Protein AF-A0ABD0QJT7-F1 (afdb_monomer)

Structure (mmCIF, N/CA/C/O backbone):
data_AF-A0ABD0QJT7-F1
#
_entry.id   AF-A0ABD0QJT7-F1
#
loop_
_atom_site.group_PDB
_atom_site.id
_atom_site.type_symbol
_atom_site.label_atom_id
_atom_site.label_alt_id
_atom_site.label_comp_id
_atom_site.label_asym_id
_atom_site.label_entity_id
_atom_site.label_seq_id
_atom_site.pdbx_PDB_ins_code
_atom_site.Cartn_x
_atom_site.Cartn_y
_atom_site.Cartn_z
_atom_site.occupancy
_atom_site.B_iso_or_equiv
_atom_site.auth_seq_id
_atom_site.auth_comp_id
_atom_si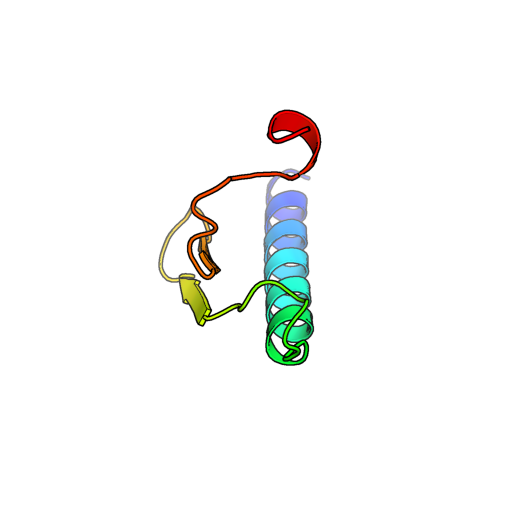te.auth_asym_id
_atom_site.auth_atom_id
_atom_site.pdbx_PDB_model_num
ATOM 1 N N . THR A 1 1 ? 12.841 10.124 -20.743 1.00 59.69 1 THR A N 1
ATOM 2 C CA . THR A 1 1 ? 12.224 11.245 -20.004 1.00 59.69 1 THR A CA 1
ATOM 3 C C . THR A 1 1 ? 10.770 11.069 -19.561 1.00 59.69 1 THR A C 1
ATOM 5 O O . THR A 1 1 ? 10.474 11.557 -18.487 1.00 59.69 1 THR A O 1
ATOM 8 N N . LEU A 1 2 ? 9.867 10.337 -20.237 1.00 64.00 2 LEU A N 1
ATOM 9 C CA . LEU A 1 2 ? 8.579 9.898 -19.622 1.00 64.00 2 LEU A CA 1
ATOM 10 C C . LEU A 1 2 ? 8.601 8.423 -19.189 1.00 64.00 2 LEU A C 1
ATOM 12 O O . LEU A 1 2 ? 8.190 8.085 -18.085 1.00 64.00 2 LEU A O 1
ATOM 16 N N . LYS A 1 3 ? 9.175 7.550 -20.028 1.00 64.62 3 LYS A N 1
ATOM 17 C CA . LYS A 1 3 ? 9.375 6.127 -19.705 1.00 64.62 3 LYS A CA 1
ATOM 18 C C . LYS A 1 3 ? 10.236 5.923 -18.454 1.00 64.62 3 LY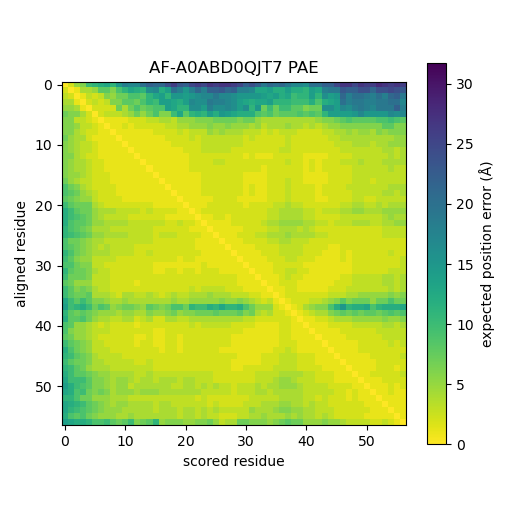S A C 1
ATOM 20 O O . LYS A 1 3 ? 9.887 5.132 -17.599 1.00 64.62 3 LYS A O 1
ATOM 25 N N . GLU A 1 4 ? 11.313 6.692 -18.305 1.00 68.69 4 GLU A N 1
ATOM 26 C CA . GLU A 1 4 ? 12.182 6.630 -17.117 1.00 68.69 4 GLU A CA 1
ATOM 27 C C . GLU A 1 4 ? 11.457 7.043 -15.831 1.00 68.69 4 GLU A C 1
ATOM 29 O O . GLU A 1 4 ? 11.678 6.437 -14.790 1.00 68.69 4 GLU A O 1
ATOM 34 N N . ALA A 1 5 ? 10.561 8.034 -15.900 1.00 70.94 5 ALA A N 1
ATOM 35 C CA . ALA A 1 5 ? 9.741 8.425 -14.756 1.00 70.94 5 ALA A CA 1
ATOM 36 C C . ALA A 1 5 ? 8.779 7.294 -14.349 1.00 70.94 5 ALA A C 1
ATOM 38 O O . ALA A 1 5 ? 8.621 7.027 -13.162 1.00 70.94 5 A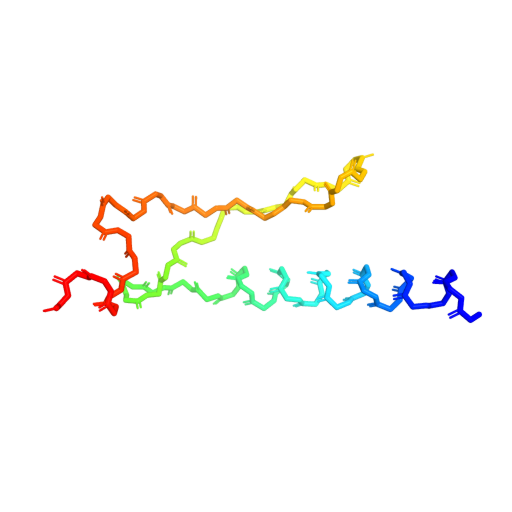LA A O 1
ATOM 39 N N . SER A 1 6 ? 8.211 6.580 -15.329 1.00 81.44 6 SER A N 1
ATOM 40 C CA . SER A 1 6 ? 7.369 5.399 -15.094 1.00 81.44 6 SER A CA 1
ATOM 41 C C . SER A 1 6 ? 8.145 4.222 -14.492 1.00 81.44 6 SER A C 1
ATOM 43 O O . SER A 1 6 ? 7.633 3.541 -13.608 1.00 81.44 6 SER A O 1
ATOM 45 N N . GLU A 1 7 ? 9.377 3.978 -14.942 1.00 88.12 7 GLU A N 1
ATOM 46 C CA . GLU A 1 7 ? 10.233 2.923 -14.382 1.00 88.12 7 GLU A CA 1
ATOM 47 C C . GLU A 1 7 ? 10.670 3.241 -12.950 1.00 88.12 7 GLU A C 1
ATOM 49 O O . GLU A 1 7 ? 10.702 2.357 -12.094 1.00 88.12 7 GLU A O 1
ATOM 54 N N . ASN A 1 8 ? 10.974 4.509 -12.660 1.00 92.44 8 ASN A N 1
ATOM 55 C CA . ASN A 1 8 ? 11.275 4.938 -11.298 1.00 92.44 8 ASN A CA 1
ATOM 56 C C . ASN A 1 8 ? 10.048 4.795 -10.390 1.00 92.44 8 ASN A C 1
ATOM 58 O O . ASN A 1 8 ? 10.172 4.223 -9.314 1.00 92.44 8 ASN A O 1
ATOM 62 N N . ALA A 1 9 ? 8.859 5.186 -10.858 1.00 90.75 9 ALA A N 1
ATOM 63 C CA . ALA A 1 9 ? 7.620 4.996 -10.104 1.00 90.75 9 ALA A CA 1
ATOM 64 C C . ALA A 1 9 ? 7.338 3.512 -9.800 1.00 90.75 9 ALA A C 1
ATOM 66 O O . ALA A 1 9 ? 6.946 3.175 -8.685 1.00 90.75 9 ALA A O 1
ATOM 67 N N . ARG A 1 10 ? 7.599 2.606 -10.754 1.00 92.69 10 ARG A N 1
ATOM 68 C CA . ARG A 1 10 ? 7.518 1.149 -10.537 1.00 92.69 10 ARG A CA 1
ATOM 69 C C . ARG A 1 10 ? 8.496 0.675 -9.458 1.00 92.69 10 ARG A C 1
ATOM 71 O O . ARG A 1 10 ? 8.118 -0.116 -8.597 1.00 92.69 10 ARG A O 1
ATOM 78 N N . LYS A 1 11 ? 9.740 1.164 -9.468 1.00 94.75 11 LYS A N 1
ATOM 79 C CA . LYS A 1 11 ? 10.739 0.835 -8.432 1.00 94.75 11 LYS A CA 1
ATOM 80 C C . LYS A 1 11 ? 10.333 1.346 -7.054 1.00 94.75 11 LYS A C 1
ATOM 82 O O . LYS A 1 11 ? 10.498 0.621 -6.076 1.00 94.75 11 LYS A O 1
ATOM 87 N N . ASP A 1 12 ? 9.811 2.564 -6.983 1.00 95.62 12 ASP A N 1
ATOM 88 C CA . ASP A 1 12 ? 9.356 3.160 -5.729 1.00 95.62 12 ASP A CA 1
ATOM 89 C C . ASP A 1 12 ? 8.149 2.394 -5.170 1.00 95.62 12 ASP A C 1
ATOM 91 O O . ASP A 1 12 ? 8.144 2.058 -3.989 1.00 95.62 12 ASP A O 1
ATOM 95 N N . PHE A 1 13 ? 7.208 1.988 -6.033 1.00 95.69 13 PHE A N 1
ATOM 96 C CA . PHE A 1 13 ? 6.084 1.124 -5.662 1.00 95.69 13 PHE A CA 1
ATOM 97 C C . PHE A 1 13 ? 6.546 -0.207 -5.047 1.00 95.69 13 PHE A C 1
ATOM 99 O O . PHE A 1 13 ? 6.055 -0.610 -3.993 1.00 95.69 13 PHE A O 1
ATOM 106 N N . HIS A 1 14 ? 7.513 -0.886 -5.677 1.00 95.44 14 HIS A N 1
ATOM 107 C CA . HIS A 1 14 ? 8.061 -2.137 -5.141 1.00 95.44 14 HIS A CA 1
ATOM 108 C C . HIS A 1 14 ? 8.757 -1.932 -3.794 1.00 95.44 14 HIS A C 1
ATOM 110 O O . HIS A 1 14 ? 8.530 -2.708 -2.868 1.00 95.44 14 HIS A O 1
ATOM 116 N N . ARG A 1 15 ? 9.555 -0.866 -3.664 1.00 96.62 15 ARG A N 1
ATOM 117 C CA . ARG A 1 15 ? 10.231 -0.533 -2.405 1.00 96.62 15 ARG A CA 1
ATOM 118 C C . ARG A 1 15 ? 9.229 -0.283 -1.280 1.00 96.62 15 ARG A C 1
ATOM 120 O O . ARG A 1 15 ? 9.434 -0.747 -0.163 1.00 96.62 15 ARG A O 1
ATOM 127 N N . GLU A 1 16 ? 8.162 0.454 -1.558 1.00 96.81 16 GLU A N 1
ATOM 128 C CA . GLU A 1 16 ? 7.127 0.741 -0.568 1.00 96.81 16 GLU A CA 1
ATOM 129 C C . GLU A 1 16 ? 6.385 -0.535 -0.148 1.00 96.81 16 GLU A C 1
ATOM 131 O O . GLU A 1 16 ? 6.217 -0.772 1.047 1.00 96.81 16 GLU A O 1
ATOM 136 N N . ALA A 1 17 ? 6.045 -1.414 -1.095 1.00 96.69 17 ALA A N 1
ATOM 137 C CA . ALA A 1 17 ? 5.441 -2.711 -0.791 1.00 96.69 17 ALA A CA 1
ATOM 138 C C . AL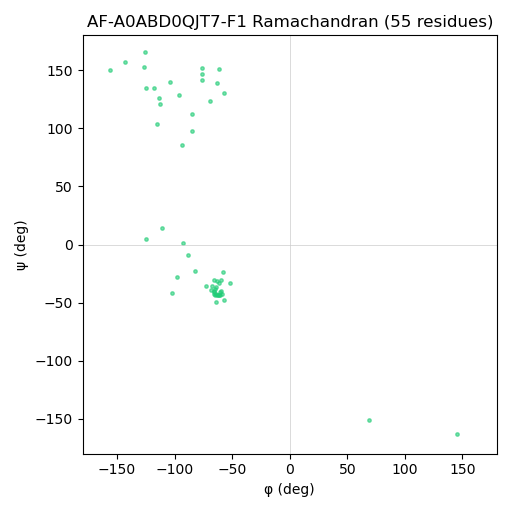A A 1 17 ? 6.344 -3.602 0.088 1.00 96.69 17 ALA A C 1
ATOM 140 O O . ALA A 1 17 ? 5.860 -4.237 1.030 1.00 96.69 17 ALA A O 1
ATOM 141 N N . GLU A 1 18 ? 7.656 -3.633 -0.173 1.00 96.50 18 GLU A N 1
ATOM 142 C CA . GLU A 1 18 ? 8.630 -4.358 0.658 1.00 96.50 18 GLU A CA 1
ATOM 143 C C . GLU A 1 18 ? 8.688 -3.806 2.088 1.00 96.50 18 GLU A C 1
ATOM 145 O O . GLU A 1 18 ? 8.696 -4.573 3.053 1.00 96.50 18 GLU A O 1
ATOM 150 N N . LEU A 1 19 ? 8.687 -2.480 2.245 1.00 96.69 19 LEU A N 1
ATOM 151 C CA . LEU A 1 19 ? 8.668 -1.847 3.564 1.00 96.69 19 LEU A CA 1
ATOM 152 C C . LEU A 1 19 ? 7.373 -2.176 4.317 1.00 96.69 19 LEU A C 1
ATOM 154 O O . LEU A 1 19 ? 7.440 -2.642 5.453 1.00 96.69 19 LEU A O 1
ATOM 158 N N . LEU A 1 20 ? 6.214 -2.010 3.673 1.00 97.38 20 LEU A N 1
ATOM 159 C CA . LEU A 1 20 ? 4.899 -2.278 4.266 1.00 97.38 20 LEU A CA 1
ATOM 160 C C . LEU A 1 20 ? 4.727 -3.742 4.688 1.00 97.38 20 LEU A C 1
ATOM 162 O O . LEU A 1 20 ? 4.112 -4.010 5.716 1.00 97.38 20 LEU A O 1
ATOM 166 N N . THR A 1 21 ? 5.326 -4.688 3.958 1.00 95.00 21 THR A N 1
ATOM 167 C CA . THR A 1 21 ? 5.293 -6.122 4.309 1.00 95.00 21 THR A CA 1
ATOM 168 C C . THR A 1 21 ? 5.910 -6.403 5.685 1.00 95.00 21 THR A C 1
ATOM 170 O O . THR A 1 21 ? 5.480 -7.322 6.382 1.00 95.00 21 THR A O 1
ATOM 173 N N . ASN A 1 22 ? 6.895 -5.600 6.099 1.00 95.12 22 ASN A N 1
ATOM 174 C CA . ASN A 1 22 ? 7.582 -5.750 7.383 1.00 95.12 22 ASN A CA 1
ATOM 175 C C . ASN A 1 22 ? 6.902 -4.985 8.535 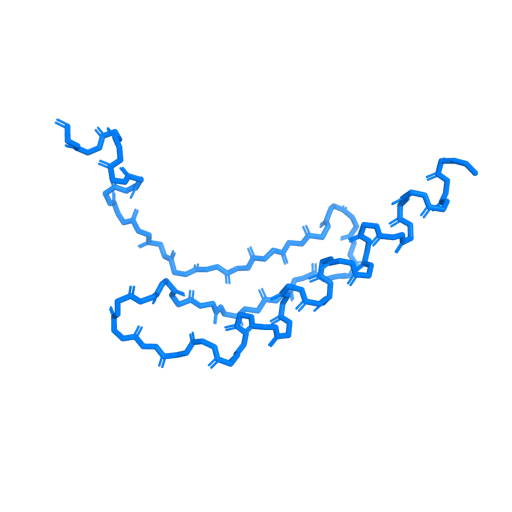1.00 95.12 22 ASN A C 1
ATOM 177 O O . ASN A 1 22 ? 7.288 -5.153 9.693 1.00 95.12 22 ASN A O 1
ATOM 181 N N . LEU A 1 23 ? 5.907 -4.141 8.248 1.00 95.00 23 LEU A N 1
ATOM 182 C CA . LEU A 1 23 ? 5.211 -3.335 9.249 1.00 95.00 23 LEU A CA 1
ATOM 183 C C . LEU A 1 23 ? 3.956 -4.061 9.747 1.00 95.00 23 LEU A C 1
ATOM 185 O O . LEU A 1 23 ? 2.853 -3.835 9.260 1.00 95.00 23 LEU A O 1
ATOM 189 N N . GLN A 1 24 ? 4.129 -4.929 10.745 1.00 94.69 24 GLN A N 1
ATOM 190 C CA . GLN A 1 24 ? 3.030 -5.659 11.386 1.00 94.69 24 GLN A CA 1
ATOM 191 C C . GLN A 1 24 ? 2.890 -5.233 12.852 1.00 94.69 24 GLN A C 1
ATOM 193 O O . GLN A 1 24 ? 3.692 -5.618 13.702 1.00 94.69 24 GLN A O 1
ATOM 198 N N . HIS A 1 25 ? 1.884 -4.406 13.147 1.00 97.31 25 HIS A N 1
ATOM 199 C CA . HIS A 1 25 ? 1.595 -3.902 14.492 1.00 97.31 25 HIS A CA 1
ATOM 200 C C . HIS A 1 25 ? 0.120 -3.486 14.611 1.00 97.31 25 HIS A C 1
ATOM 202 O O . HIS A 1 25 ? -0.448 -2.999 13.643 1.00 97.31 25 HIS A O 1
ATOM 208 N N . GLU A 1 26 ? -0.477 -3.579 15.804 1.00 96.62 26 GLU A N 1
ATOM 209 C CA . GLU A 1 26 ? -1.903 -3.271 16.065 1.00 96.62 26 GLU A CA 1
ATOM 210 C C . GLU A 1 26 ? -2.332 -1.838 15.683 1.00 96.62 26 GLU A C 1
ATOM 212 O O . GLU A 1 26 ? -3.503 -1.560 15.450 1.00 96.62 26 GLU A O 1
ATOM 217 N N . HIS A 1 27 ? -1.384 -0.906 15.627 1.00 96.69 27 HIS A N 1
ATOM 218 C CA . HIS A 1 27 ? -1.631 0.516 15.339 1.00 96.69 27 HIS A CA 1
ATOM 219 C C . HIS A 1 27 ? -1.086 0.967 13.980 1.00 96.69 27 HIS A C 1
ATOM 221 O O . HIS A 1 27 ? -0.953 2.165 13.731 1.00 96.69 27 HIS A O 1
ATOM 227 N N . ILE A 1 28 ? -0.732 0.017 13.116 1.00 96.56 28 ILE A N 1
ATOM 228 C CA . ILE A 1 28 ? -0.346 0.267 11.730 1.00 96.56 28 ILE A CA 1
ATOM 229 C C . ILE A 1 28 ? -1.365 -0.449 10.851 1.00 96.56 28 ILE A C 1
ATOM 231 O O . ILE A 1 28 ? -1.708 -1.594 11.121 1.00 96.56 28 ILE A O 1
ATOM 235 N N . VAL A 1 29 ? -1.843 0.229 9.806 1.00 96.56 29 VAL A N 1
ATOM 236 C CA . VAL A 1 29 ? -2.788 -0.366 8.858 1.00 96.56 29 VAL A CA 1
ATOM 237 C C . VAL A 1 29 ? -2.201 -1.637 8.244 1.00 96.56 29 VAL A C 1
ATOM 239 O O . VAL A 1 29 ? -1.073 -1.654 7.748 1.00 96.56 29 VAL A O 1
ATOM 242 N N . THR A 1 30 ? -2.981 -2.705 8.271 1.00 97.12 30 THR A N 1
ATOM 243 C CA . THR A 1 30 ? -2.586 -4.012 7.767 1.00 97.12 30 THR A CA 1
ATOM 244 C C . THR A 1 30 ? -2.480 -3.970 6.248 1.00 97.12 30 THR A C 1
ATOM 246 O O . THR A 1 30 ? -3.444 -3.658 5.543 1.00 97.12 30 THR A O 1
ATOM 249 N N . PHE A 1 31 ? -1.303 -4.323 5.742 1.00 98.19 31 PHE A N 1
ATOM 250 C CA . PHE A 1 31 ? -1.030 -4.478 4.321 1.00 98.19 31 PHE A CA 1
ATOM 251 C C . PHE A 1 31 ? -1.168 -5.948 3.907 1.00 98.19 31 PHE A C 1
ATOM 253 O O . PHE A 1 31 ? -0.564 -6.828 4.519 1.00 98.19 31 PHE A O 1
ATOM 260 N N . TYR A 1 32 ? -1.953 -6.221 2.862 1.00 97.12 32 TYR A N 1
ATOM 261 C CA . TYR A 1 32 ? -2.183 -7.583 2.363 1.00 97.12 32 TYR A CA 1
ATOM 262 C C . TYR A 1 32 ? -1.305 -7.950 1.167 1.00 97.12 32 TYR A C 1
ATOM 264 O O . TYR A 1 32 ? -1.020 -9.130 0.969 1.00 97.12 32 TYR A O 1
ATOM 272 N N . GLY A 1 33 ? -0.882 -6.974 0.362 1.00 96.88 33 GLY A N 1
ATOM 273 C CA . GLY A 1 33 ? -0.016 -7.224 -0.789 1.00 96.88 33 GLY A CA 1
ATOM 274 C C . GLY A 1 33 ? -0.289 -6.311 -1.978 1.00 96.88 33 GLY A C 1
ATOM 275 O O . GLY A 1 33 ? -0.938 -5.270 -1.861 1.00 96.88 33 GLY A O 1
ATOM 276 N N . VAL A 1 34 ? 0.220 -6.721 -3.142 1.00 97.12 34 VAL A N 1
ATOM 277 C CA . VAL A 1 34 ? 0.144 -5.959 -4.395 1.00 97.12 34 VAL A CA 1
ATOM 278 C C . VAL A 1 34 ? -0.450 -6.767 -5.544 1.00 97.12 34 VAL A C 1
ATOM 280 O O . VAL A 1 34 ? -0.286 -7.983 -5.605 1.00 97.12 34 VAL A O 1
ATOM 283 N N . CYS A 1 35 ? -1.069 -6.073 -6.499 1.00 95.44 35 CYS A N 1
ATOM 284 C CA . CYS A 1 35 ? -1.358 -6.586 -7.836 1.00 95.44 35 CYS A CA 1
ATOM 285 C C . CYS A 1 35 ? -0.516 -5.809 -8.858 1.00 95.44 35 CYS A C 1
ATOM 287 O O . CYS A 1 35 ? -0.614 -4.583 -8.939 1.00 95.44 35 CYS A O 1
ATOM 289 N N . VAL A 1 36 ? 0.329 -6.525 -9.609 1.00 93.19 36 VAL A N 1
ATOM 290 C CA . VAL A 1 36 ? 1.297 -5.945 -10.565 1.00 93.19 36 VAL A CA 1
ATOM 291 C C . VAL A 1 36 ? 1.154 -6.496 -11.988 1.00 93.19 36 VAL A C 1
ATOM 293 O O . VAL A 1 36 ? 1.964 -6.171 -12.853 1.00 93.19 36 VAL A O 1
ATOM 296 N N . GLU A 1 37 ? 0.142 -7.333 -12.237 1.00 89.56 37 GLU A N 1
ATOM 297 C CA . GLU A 1 37 ? -0.082 -7.975 -13.543 1.00 89.56 37 GLU A CA 1
ATOM 298 C C . GLU A 1 37 ? -0.440 -6.968 -14.642 1.00 89.56 37 GLU A C 1
ATOM 300 O O . GLU A 1 37 ? -0.099 -7.164 -15.808 1.00 89.56 37 GLU A O 1
ATOM 305 N N . SER A 1 38 ? -1.098 -5.870 -14.275 1.00 84.50 38 SER A N 1
ATOM 306 C CA . SER A 1 38 ? -1.524 -4.818 -15.193 1.00 84.50 38 SER A CA 1
ATOM 307 C C . SER A 1 38 ? -1.388 -3.442 -14.556 1.00 84.50 38 SER A C 1
ATOM 309 O O . SER A 1 38 ? -1.430 -3.316 -13.335 1.00 84.50 38 SER A O 1
ATOM 311 N N . ASP A 1 39 ? -1.278 -2.406 -15.386 1.00 86.62 39 ASP A N 1
ATOM 312 C CA . ASP A 1 39 ? -1.445 -1.030 -14.926 1.00 86.62 39 ASP A CA 1
ATOM 313 C C . ASP A 1 39 ? -2.940 -0.707 -14.705 1.00 86.62 39 ASP A C 1
ATOM 315 O O . ASP A 1 39 ? -3.775 -1.112 -15.520 1.00 86.62 39 ASP A 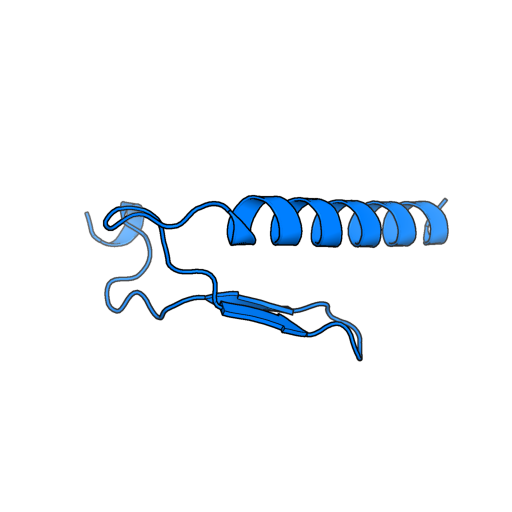O 1
ATOM 319 N N . PRO A 1 40 ? -3.294 0.055 -13.653 1.00 91.38 40 PRO A N 1
ATOM 320 C CA . PRO A 1 40 ? -2.390 0.606 -12.643 1.00 91.38 40 PRO A CA 1
ATOM 321 C C . PRO A 1 40 ? -1.928 -0.459 -11.639 1.00 91.38 40 PRO A C 1
ATOM 323 O O . PRO A 1 40 ? -2.665 -1.391 -11.338 1.00 91.38 40 PRO A O 1
ATOM 326 N N . LEU A 1 41 ? -0.732 -0.276 -11.076 1.00 94.06 41 LEU A N 1
ATOM 327 C CA . LEU A 1 41 ? -0.273 -1.068 -9.932 1.00 94.06 41 LEU A CA 1
ATOM 328 C C . LEU A 1 41 ? -1.181 -0.811 -8.723 1.00 94.06 41 LEU A C 1
ATOM 330 O O . LEU A 1 41 ? -1.552 0.335 -8.457 1.00 94.06 41 LEU A O 1
ATOM 334 N N . ILE A 1 42 ? -1.520 -1.861 -7.977 1.00 95.81 42 ILE A N 1
ATOM 335 C CA . ILE A 1 42 ? -2.489 -1.782 -6.874 1.00 95.81 42 ILE A CA 1
ATOM 336 C C . ILE A 1 42 ? -1.854 -2.295 -5.586 1.00 95.81 42 ILE A C 1
ATOM 338 O O . ILE A 1 42 ? -1.255 -3.367 -5.584 1.00 95.81 42 ILE A O 1
ATOM 342 N N . MET A 1 43 ? -2.041 -1.563 -4.487 1.00 97.25 43 MET A N 1
ATOM 343 C CA . MET A 1 43 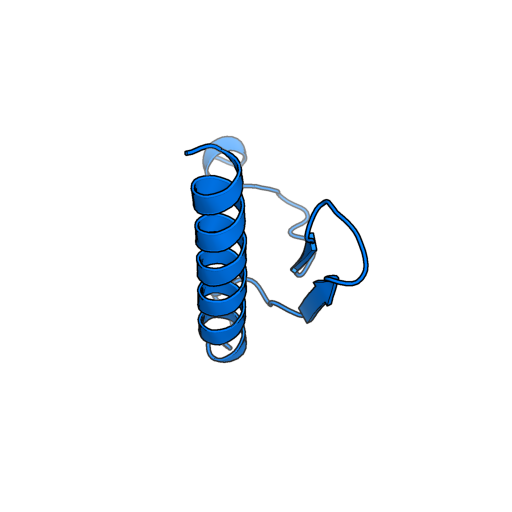? -1.782 -2.032 -3.124 1.00 97.25 43 MET A CA 1
ATOM 344 C C . MET A 1 43 ? -3.100 -2.351 -2.425 1.00 97.25 43 MET A C 1
ATOM 346 O O . MET A 1 43 ? -4.077 -1.612 -2.563 1.00 97.25 43 MET A O 1
ATOM 350 N N . VAL A 1 44 ? -3.124 -3.441 -1.666 1.00 97.31 44 VAL A N 1
ATOM 351 C CA . VAL A 1 44 ? -4.315 -3.914 -0.961 1.00 97.31 44 VAL A CA 1
ATOM 352 C C . VAL A 1 44 ? -4.084 -3.801 0.544 1.00 97.31 44 VAL A C 1
ATOM 354 O O . VAL A 1 44 ? -3.107 -4.333 1.068 1.00 97.31 44 VAL A O 1
ATOM 357 N N . PHE A 1 45 ? -5.001 -3.121 1.230 1.00 97.81 45 PHE A N 1
ATOM 358 C CA . PHE A 1 45 ? -4.963 -2.866 2.672 1.00 97.81 45 PHE A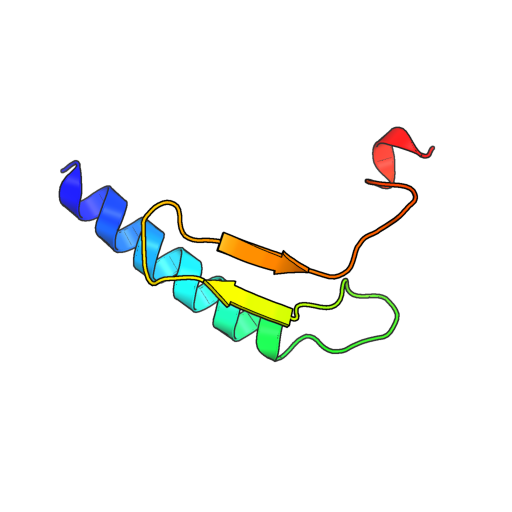 CA 1
ATOM 359 C C . PHE A 1 45 ? -6.252 -3.335 3.344 1.00 97.81 45 PHE A C 1
ATOM 361 O O . PHE A 1 45 ? -7.265 -3.568 2.674 1.00 97.81 45 PHE A O 1
ATOM 368 N N . GLU A 1 46 ? -6.233 -3.428 4.671 1.00 97.12 46 GLU A N 1
ATOM 369 C CA . GLU A 1 46 ? -7.465 -3.559 5.441 1.00 97.12 46 GLU A CA 1
ATOM 370 C C . GLU A 1 46 ? -8.393 -2.357 5.252 1.00 97.12 46 GLU A C 1
ATOM 372 O O . GLU A 1 46 ? -7.980 -1.220 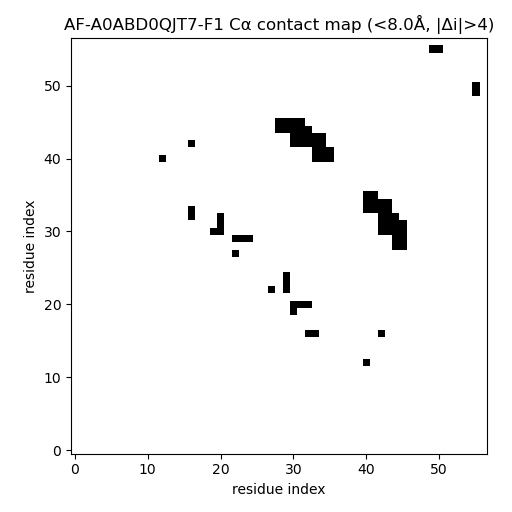5.002 1.00 97.12 46 GLU A O 1
ATOM 377 N N . TYR A 1 47 ? -9.689 -2.619 5.381 1.00 97.50 47 TYR A N 1
ATOM 378 C CA . TYR A 1 47 ? -10.691 -1.579 5.262 1.00 97.50 47 TYR A CA 1
ATOM 379 C C . TYR A 1 47 ? -10.896 -0.855 6.595 1.00 97.50 47 TYR A C 1
ATOM 381 O O . TYR A 1 47 ? -11.483 -1.390 7.537 1.00 97.50 47 TYR A O 1
ATOM 389 N N . MET A 1 48 ? -10.498 0.414 6.635 1.00 97.50 48 MET A N 1
ATOM 390 C CA . MET A 1 48 ? -10.743 1.303 7.768 1.00 97.50 48 MET A CA 1
ATOM 391 C C . MET A 1 48 ? -12.139 1.929 7.653 1.00 97.50 48 MET A C 1
ATOM 393 O O . MET A 1 48 ? -12.328 2.933 6.965 1.00 97.50 48 MET A O 1
ATOM 397 N N . LYS A 1 49 ? -13.133 1.355 8.347 1.00 97.12 49 LYS A N 1
ATOM 398 C CA . LYS A 1 49 ? -14.555 1.772 8.282 1.00 97.12 49 LYS A CA 1
ATOM 399 C C . LYS A 1 49 ? -14.793 3.271 8.502 1.00 97.12 49 LYS A C 1
ATOM 401 O O . LYS A 1 49 ? -15.731 3.830 7.940 1.00 97.12 49 LYS A O 1
ATOM 406 N N . HIS A 1 50 ? -13.975 3.908 9.334 1.00 97.06 50 HIS A N 1
ATOM 407 C CA . HIS A 1 50 ? -14.112 5.323 9.684 1.00 97.06 50 HIS A CA 1
ATOM 408 C C . HIS A 1 50 ? -13.283 6.263 8.798 1.00 97.06 50 HIS A C 1
ATOM 410 O O . HIS A 1 50 ? -13.349 7.474 8.979 1.00 97.06 50 HIS A O 1
ATOM 416 N N . GLY A 1 51 ? -12.566 5.724 7.809 1.00 95.62 51 GLY A N 1
ATOM 417 C CA . GLY A 1 51 ? -11.749 6.506 6.891 1.00 95.62 51 GLY A CA 1
ATOM 418 C C . GLY A 1 51 ? -10.526 7.127 7.564 1.00 95.62 51 GLY A C 1
ATOM 419 O O . GLY A 1 51 ? -9.965 6.571 8.508 1.00 95.62 51 GLY A O 1
ATOM 420 N N . ASP A 1 52 ? -10.087 8.265 7.029 1.00 97.06 52 ASP A N 1
ATOM 421 C CA . ASP A 1 52 ? -8.947 9.001 7.560 1.00 97.06 52 ASP A CA 1
ATOM 422 C C . ASP A 1 52 ? -9.309 9.779 8.835 1.00 97.06 52 ASP A C 1
ATOM 424 O O . ASP A 1 52 ? -10.416 10.294 8.993 1.00 97.06 52 ASP A O 1
ATOM 428 N N . LEU A 1 53 ? -8.338 9.885 9.743 1.00 96.44 53 LEU A N 1
ATOM 429 C CA . LEU A 1 53 ? -8.537 10.513 11.047 1.00 96.44 53 LEU A CA 1
ATOM 430 C C . LEU A 1 53 ? -8.889 12.005 10.945 1.00 96.44 53 LEU A C 1
ATOM 432 O O . LEU A 1 53 ? -9.617 12.512 11.792 1.00 96.44 53 LEU A O 1
ATOM 436 N N . ASN A 1 54 ? -8.390 12.709 9.922 1.00 97.56 54 ASN A N 1
ATOM 437 C CA . ASN A 1 54 ? -8.624 14.144 9.766 1.00 97.56 54 ASN A CA 1
ATOM 438 C C . ASN A 1 54 ? -10.087 14.470 9.451 1.00 97.56 54 ASN A C 1
ATOM 440 O O . ASN A 1 54 ? -10.572 15.487 9.925 1.00 97.56 54 ASN A O 1
ATOM 444 N N . LYS A 1 55 ? -10.781 13.624 8.682 1.00 96.31 55 LYS A N 1
ATOM 445 C CA . LYS A 1 55 ? -12.223 13.778 8.421 1.00 96.31 55 LYS A CA 1
ATOM 446 C C . LYS A 1 55 ? -13.111 13.220 9.523 1.00 96.31 55 LYS A C 1
ATOM 448 O O . LYS A 1 55 ? -14.290 13.560 9.578 1.00 96.31 55 LYS A O 1
ATOM 453 N N . PHE A 1 56 ? -12.588 12.290 10.314 1.00 95.75 56 PHE A N 1
ATOM 454 C CA . PHE A 1 56 ? -13.333 11.710 11.422 1.00 95.75 56 PHE A CA 1
ATOM 455 C C . PHE A 1 56 ? -13.487 12.693 12.595 1.00 95.75 56 PHE A C 1
ATOM 457 O O . PHE A 1 56 ? -14.522 12.670 13.262 1.00 95.75 56 PHE A O 1
ATOM 464 N N . LEU A 1 57 ? -12.460 13.515 12.846 1.00 93.50 57 LEU A N 1
ATOM 465 C CA . LEU A 1 57 ? -12.424 14.549 13.889 1.00 93.50 57 LEU A CA 1
ATOM 466 C C . LEU A 1 57 ? -13.053 15.866 13.420 1.00 93.50 57 LEU A C 1
ATOM 468 O O . LEU A 1 57 ? -13.717 16.506 14.267 1.00 93.50 57 LEU A O 1
#

InterPro domains:
  IPR000719 Protein kinase domain [PS50011] (1-57)
  IPR001245 Serine-threonine/tyrosine-protein kinase, catalytic domain [PF07714] (3-57)
  IPR011009 Protein kinase-like domain superfamily [SSF56112] (5-57)
  IPR050122 Receptor Tyrosine Kinase [PTHR24416] (1-57)

Secondary structure (DSSP, 8-state):
--HHHHHHHHHHHHHHHHHHHT---TTSPPEEEEE-SSSSPEEEE---TT--HHHH-

Nearest PDB structures (foldseek):
  7n4r-assembly1_A  TM=9.025E-01  e=9.446E-03  Homo sapiens
  8bof-assembly1_A  TM=8.971E-01  e=1.726E-02  Homo sapiens
  3ekn-assembly1_A  TM=8.933E-01  e=3.372E-02  Homo sapiens
  8dwn-assembly1_A  TM=8.724E-01  e=7.046E-02  Homo sapiens
  3dj7-assembly1_A  TM=7.823E-01  e=1.800E-01  Mus musculus

Organism: Cirrhinus mrigala (NCBI:txid683832)

Foldseek 3Di:
DVVVVVVVVVVVVVVVQVVLVPDDDPPDWHWDGWDDPDPPIDTDTDDDPQPDPVVND

Sequence (57 aa):
TLKEASENARKDFHREAELLTNLQHEHIVTFYGVCVESDPLIMVFEYMKHGDLNKFL

Mean predicted aligned error: 4.22 Å

pLDDT: mean 92.4, std 9.02, range [59.69, 98.19]

Radius of gyration: 14.17 Å; Cα contacts (8 Å, |Δi|>4): 39; chains: 1; bounding box: 27×22×36 Å

Solvent-accessible surface area (backbone atoms only — not comparable to full-atom values): 3708 Å² total; per-residue (Å²): 120,65,66,57,54,52,53,50,51,53,52,51,51,53,52,50,52,59,54,45,71,71,49,82,51,100,89,45,81,51,62,77,49,73,48,74,92,50,88,76,75,42,79,43,61,66,85,60,92,72,61,56,69,82,81,64,104